Protein AF-A0ABD0RWX1-F1 (afdb_monomer)

Foldseek 3Di:
DVLVVLLVCLVCQLVVLLVVQPPPDPVVNVVVSVVSNVVSVVSVVVSVVVVVVVVVVVCVVPVVNVVVVVVVVVPDDPPPPD

pLDDT: mean 93.66, std 9.41, range [52.5, 98.62]

Radius of gyration: 22.27 Å; Cα contacts (8 Å, |Δi|>4): 29; chain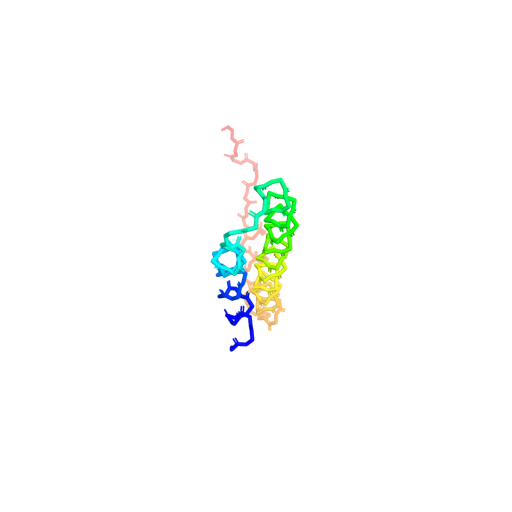s: 1; bounding box: 34×39×61 Å

Secondary structure (DSSP, 8-state):
-HHHHHHHHHHHHHHHHHHHTTTS-HHHHHHHHHHHHHHHHHHHHHHHHHHHHHHHHHHHT-HHHHHHHHHHHHT--GGG--

Organism: Cirrhinus mrigala (NCBI:txid683832)

Mean predicted aligned error: 5.65 Å

Solvent-accessible surface area (backbone atoms only — not comparable to full-atom values): 4715 Å² total; per-residue (Å²): 112,67,67,59,50,53,48,53,48,37,70,43,48,46,60,54,50,58,67,71,41,68,96,51,62,64,71,63,49,52,57,51,47,53,54,44,46,54,50,25,50,50,51,45,51,53,48,52,50,51,53,50,52,49,53,51,48,56,51,72,71,33,60,70,60,48,54,49,54,52,53,55,56,74,65,61,67,78,86,76,76,124

Structure (mmCIF, N/CA/C/O backbone):
data_AF-A0ABD0RWX1-F1
#
_entry.id   AF-A0ABD0RWX1-F1
#
loop_
_atom_site.group_PDB
_atom_site.id
_atom_site.type_symbol
_atom_site.label_atom_id
_atom_site.label_alt_id
_atom_site.label_comp_id
_atom_site.label_asym_id
_atom_site.label_entity_id
_atom_site.label_seq_id
_atom_site.pdbx_PDB_ins_code
_atom_site.Cartn_x
_atom_site.Cartn_y
_atom_site.Cartn_z
_atom_site.occupancy
_atom_site.B_iso_or_equiv
_atom_site.auth_seq_id
_atom_site.auth_comp_id
_atom_site.auth_asym_id
_atom_site.auth_atom_id
_atom_site.pdbx_PDB_model_num
ATOM 1 N N . ALA A 1 1 ? 0.182 -12.242 -5.549 1.00 84.06 1 ALA A N 1
ATOM 2 C CA . ALA A 1 1 ? -0.381 -12.665 -4.247 1.00 84.06 1 ALA A CA 1
ATOM 3 C C . ALA A 1 1 ? -0.150 -11.618 -3.149 1.00 84.06 1 ALA A C 1
ATOM 5 O O . ALA A 1 1 ? -1.117 -10.993 -2.731 1.00 84.06 1 ALA A O 1
ATOM 6 N N . LEU A 1 2 ? 1.099 -11.349 -2.737 1.00 92.25 2 LEU A N 1
ATOM 7 C CA . LEU A 1 2 ? 1.405 -10.448 -1.610 1.00 92.25 2 LEU A CA 1
ATOM 8 C C . LEU A 1 2 ? 0.911 -9.001 -1.798 1.00 92.25 2 LEU A C 1
ATOM 10 O O . LEU A 1 2 ? 0.230 -8.468 -0.931 1.00 92.25 2 LEU A O 1
ATOM 14 N N . THR A 1 3 ? 1.182 -8.380 -2.948 1.00 92.50 3 THR A N 1
ATOM 15 C CA . THR A 1 3 ? 0.764 -6.995 -3.231 1.00 92.50 3 THR A CA 1
ATOM 16 C C . THR A 1 3 ? -0.753 -6.806 -3.142 1.00 92.50 3 THR A C 1
ATOM 18 O O . THR A 1 3 ? -1.24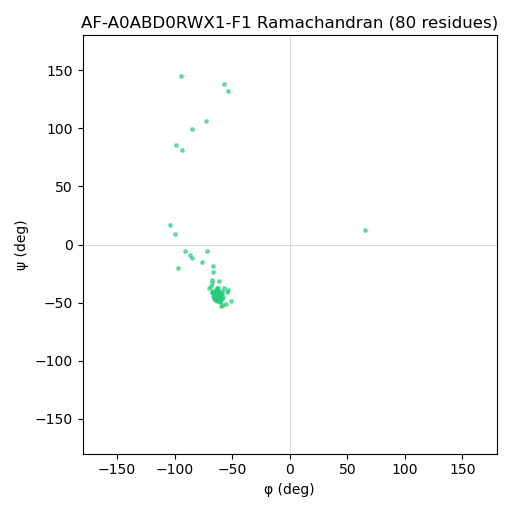1 -5.830 -2.574 1.00 92.50 3 THR A O 1
ATOM 21 N N . GLN A 1 4 ? -1.512 -7.783 -3.644 1.00 94.38 4 GLN A N 1
ATOM 22 C CA . GLN A 1 4 ? -2.970 -7.771 -3.558 1.00 94.38 4 GLN A CA 1
ATOM 23 C C . GLN A 1 4 ? -3.446 -7.934 -2.109 1.00 94.38 4 GLN A C 1
ATOM 25 O O . GLN A 1 4 ? -4.365 -7.234 -1.690 1.00 94.38 4 GLN A O 1
ATOM 30 N N . ALA A 1 5 ? -2.800 -8.808 -1.332 1.00 97.69 5 ALA A N 1
ATOM 31 C CA . ALA A 1 5 ? -3.104 -8.985 0.084 1.00 97.69 5 ALA A CA 1
ATOM 32 C C . ALA A 1 5 ? -2.874 -7.688 0.881 1.00 97.69 5 ALA A C 1
ATOM 34 O O . ALA A 1 5 ? -3.750 -7.280 1.639 1.00 97.69 5 ALA A O 1
ATOM 35 N N . ILE A 1 6 ? -1.760 -6.986 0.639 1.00 98.12 6 ILE A N 1
ATOM 36 C CA . ILE A 1 6 ? -1.459 -5.690 1.273 1.00 98.12 6 ILE A CA 1
ATOM 37 C C . ILE A 1 6 ? -2.518 -4.641 0.909 1.00 98.12 6 ILE A C 1
ATOM 39 O O . ILE A 1 6 ? -3.009 -3.924 1.783 1.00 98.12 6 ILE A O 1
ATOM 43 N N . ARG A 1 7 ? -2.918 -4.561 -0.368 1.00 97.62 7 ARG A N 1
ATOM 44 C CA . ARG A 1 7 ? -3.964 -3.625 -0.814 1.00 97.62 7 ARG A CA 1
ATOM 45 C C . ARG A 1 7 ? -5.317 -3.931 -0.159 1.00 97.62 7 ARG A C 1
ATOM 47 O O . ARG A 1 7 ? -5.993 -3.003 0.285 1.00 97.62 7 ARG A O 1
ATOM 54 N N . ASN A 1 8 ? -5.692 -5.207 -0.062 1.00 97.88 8 ASN A N 1
ATOM 55 C CA . ASN A 1 8 ? -6.936 -5.640 0.584 1.00 97.88 8 ASN A CA 1
ATOM 56 C C . ASN A 1 8 ? -6.929 -5.357 2.095 1.00 97.88 8 ASN A C 1
ATOM 58 O O . ASN A 1 8 ? -7.918 -4.846 2.626 1.00 97.88 8 ASN A O 1
ATOM 62 N N . PHE A 1 9 ? -5.805 -5.619 2.767 1.00 98.62 9 PHE A N 1
ATOM 63 C CA . PHE A 1 9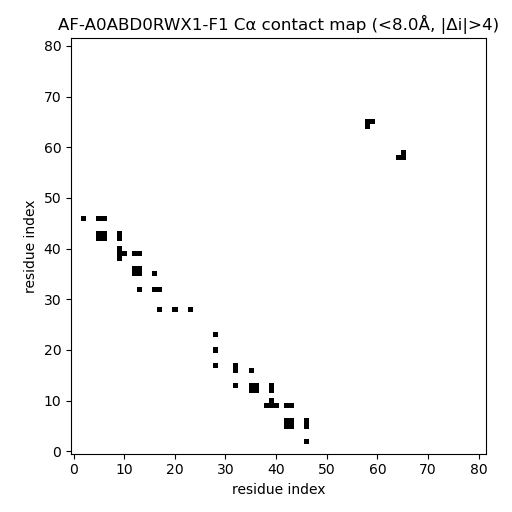 ? -5.594 -5.261 4.170 1.00 98.62 9 PHE A CA 1
ATOM 64 C C . PHE A 1 9 ? -5.764 -3.751 4.375 1.00 98.62 9 PHE A C 1
ATOM 66 O O . PHE A 1 9 ? -6.595 -3.321 5.169 1.00 98.62 9 PHE A O 1
ATOM 73 N N . ALA A 1 10 ? -5.062 -2.934 3.584 1.00 98.44 10 ALA A N 1
ATOM 74 C CA . ALA A 1 10 ? -5.139 -1.481 3.689 1.00 98.44 10 ALA A CA 1
ATOM 75 C C . ALA A 1 10 ? -6.553 -0.943 3.419 1.00 98.44 10 ALA A C 1
ATOM 77 O O . ALA A 1 10 ? -6.932 0.083 3.972 1.00 98.44 10 ALA A O 1
ATOM 78 N N . LYS A 1 11 ? -7.350 -1.595 2.562 1.00 98.12 11 LYS A N 1
ATOM 79 C CA . LYS A 1 11 ? -8.758 -1.226 2.323 1.00 98.12 11 LYS A CA 1
ATOM 80 C C . LYS A 1 11 ? -9.650 -1.502 3.539 1.00 98.12 11 LYS A C 1
ATOM 82 O O . LYS A 1 11 ? -10.570 -0.734 3.785 1.00 98.12 11 LYS A O 1
ATOM 87 N N . SER A 1 12 ? -9.375 -2.575 4.274 1.00 98.38 12 SER A N 1
ATOM 88 C CA . SER A 1 12 ? -10.263 -3.079 5.329 1.00 98.38 12 SER A CA 1
ATOM 89 C C . SER A 1 12 ? -9.875 -2.613 6.735 1.00 98.38 12 SER A C 1
ATOM 91 O O . SER A 1 12 ? -10.721 -2.620 7.624 1.00 98.38 12 SER A O 1
ATOM 93 N N . LEU A 1 13 ? -8.620 -2.188 6.926 1.00 98.62 13 LEU A N 1
ATOM 94 C CA . LEU A 1 13 ? -8.027 -1.856 8.224 1.00 98.62 13 LEU A CA 1
ATOM 95 C C . LEU A 1 13 ? -8.868 -0.883 9.057 1.00 98.62 13 LEU A C 1
ATOM 97 O O . LEU A 1 13 ? -9.101 -1.132 10.235 1.00 98.62 13 LEU A O 1
ATOM 101 N N . GLU A 1 14 ? -9.316 0.213 8.452 1.00 97.88 14 GLU A N 1
ATOM 102 C CA . GLU A 1 14 ? -10.086 1.239 9.158 1.00 97.88 14 GLU A CA 1
ATOM 103 C C . GLU A 1 14 ? -11.420 0.684 9.662 1.00 97.88 14 GLU A C 1
ATOM 105 O O . GLU A 1 14 ? -11.727 0.796 10.842 1.00 97.88 14 GLU A O 1
ATOM 110 N N . ASN A 1 15 ? -12.162 -0.016 8.799 1.00 97.62 15 ASN A N 1
ATOM 111 C CA . ASN A 1 15 ? -13.429 -0.642 9.164 1.00 97.62 15 ASN A CA 1
ATOM 112 C C . ASN A 1 15 ? -13.254 -1.699 10.266 1.00 97.62 15 ASN A C 1
ATOM 114 O O . ASN A 1 15 ? -14.043 -1.752 11.204 1.00 97.62 15 ASN A O 1
ATOM 118 N N . TRP A 1 16 ? -12.212 -2.532 10.184 1.00 98.50 16 TRP A N 1
ATOM 119 C CA . TRP A 1 16 ? -11.912 -3.499 11.243 1.00 98.50 16 TRP A CA 1
ATOM 120 C C . TRP A 1 16 ? -11.621 -2.818 12.576 1.00 98.50 16 TRP A C 1
ATOM 122 O O . TRP A 1 16 ? -12.128 -3.263 13.603 1.00 98.50 16 TRP A O 1
ATOM 132 N N . LEU A 1 17 ? -10.847 -1.732 12.561 1.00 98.44 17 LEU A N 1
ATOM 133 C CA . LEU A 1 17 ? -10.531 -0.981 13.767 1.00 98.44 17 LEU A CA 1
ATOM 134 C C . LEU A 1 17 ? -11.774 -0.316 14.363 1.00 98.44 17 LEU A C 1
ATOM 136 O O . LEU A 1 17 ? -11.997 -0.442 15.561 1.00 98.44 17 LEU A O 1
ATOM 140 N N . THR A 1 18 ? -12.605 0.331 13.544 1.00 97.12 18 THR A N 1
ATOM 141 C CA . THR A 1 18 ? -13.860 0.947 13.999 1.00 97.12 18 THR A CA 1
ATOM 142 C C . THR A 1 18 ? -14.779 -0.088 14.650 1.00 97.12 18 THR A C 1
ATOM 144 O O . THR A 1 18 ? -15.274 0.140 15.751 1.00 97.12 18 THR A O 1
ATOM 147 N N . ASN A 1 19 ? -14.933 -1.266 14.036 1.00 97.88 19 ASN A N 1
ATOM 148 C CA . ASN A 1 19 ? -15.760 -2.346 14.588 1.00 97.88 19 ASN A CA 1
ATOM 149 C C . ASN A 1 19 ? -15.180 -2.957 15.873 1.00 97.88 19 ASN A C 1
ATOM 151 O O . ASN A 1 19 ? -15.930 -3.404 16.734 1.00 97.88 19 ASN A O 1
ATOM 155 N N . ALA A 1 20 ? -13.855 -2.973 16.030 1.00 98.00 20 ALA A N 1
ATOM 156 C CA . ALA A 1 20 ? -13.204 -3.462 17.246 1.00 98.00 20 ALA A CA 1
ATOM 157 C C . ALA A 1 20 ? -13.290 -2.473 18.425 1.00 98.00 20 ALA A C 1
ATOM 159 O O . ALA A 1 20 ? -13.019 -2.849 19.561 1.00 98.00 20 ALA A O 1
ATOM 160 N N . MET A 1 21 ? -13.647 -1.215 18.160 1.00 97.75 21 MET A N 1
ATOM 161 C CA . MET A 1 21 ? -13.648 -0.120 19.134 1.00 97.75 21 MET A CA 1
ATOM 162 C C . MET A 1 21 ? -15.060 0.252 19.617 1.00 97.75 21 MET A C 1
ATOM 164 O O . MET A 1 21 ? -15.261 1.321 20.193 1.00 97.75 21 MET A O 1
ATOM 168 N N . ILE A 1 22 ? -16.050 -0.618 19.398 1.00 96.75 22 ILE A N 1
ATOM 169 C CA . ILE A 1 22 ? -17.413 -0.432 19.912 1.00 96.75 22 ILE A CA 1
ATOM 170 C C . ILE A 1 22 ? -17.367 -0.287 21.443 1.00 96.75 22 ILE A C 1
ATOM 172 O O . ILE A 1 22 ? -16.642 -1.014 22.120 1.00 96.75 22 ILE A O 1
ATOM 176 N N . ASN A 1 23 ? -18.156 0.645 21.987 1.00 97.56 23 ASN A N 1
ATOM 177 C CA . ASN A 1 23 ? -18.199 1.010 23.413 1.00 97.56 23 ASN A CA 1
ATOM 178 C C . ASN A 1 23 ? -16.913 1.647 23.973 1.00 97.56 23 ASN A C 1
ATOM 180 O O . ASN A 1 23 ? -16.779 1.787 25.189 1.00 97.56 23 ASN A O 1
ATOM 184 N N . ILE A 1 24 ? -15.971 2.054 23.119 1.00 98.19 24 ILE A N 1
ATOM 185 C CA . ILE A 1 24 ? -14.785 2.814 23.532 1.00 98.19 24 ILE A CA 1
ATOM 186 C C . ILE A 1 24 ? -15.057 4.320 23.371 1.00 98.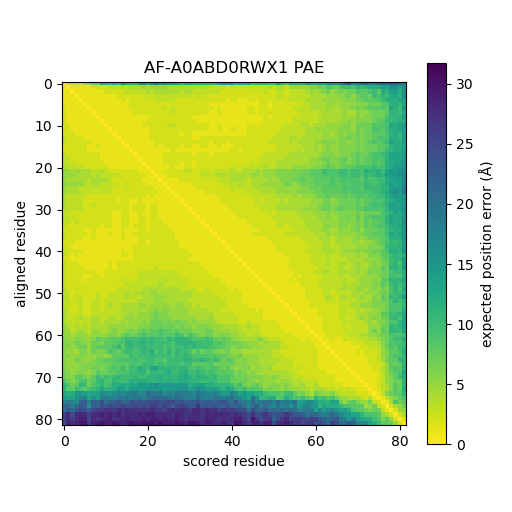19 24 ILE A C 1
ATOM 188 O O . ILE A 1 24 ? -15.739 4.705 22.420 1.00 98.19 24 ILE A O 1
ATOM 192 N N . PRO A 1 25 ? -14.529 5.196 24.254 1.00 98.25 25 PRO A N 1
ATOM 193 C CA . PRO A 1 25 ? -14.713 6.640 24.130 1.00 98.25 25 PRO A CA 1
ATOM 194 C C . PRO A 1 25 ? -14.307 7.179 22.754 1.00 98.25 25 PRO A C 1
ATOM 196 O O . PRO A 1 25 ? -13.208 6.892 22.269 1.00 98.25 25 PRO A O 1
ATOM 199 N N . GLU A 1 26 ? -15.173 8.004 22.158 1.00 96.19 26 GLU A N 1
ATOM 200 C CA . GLU A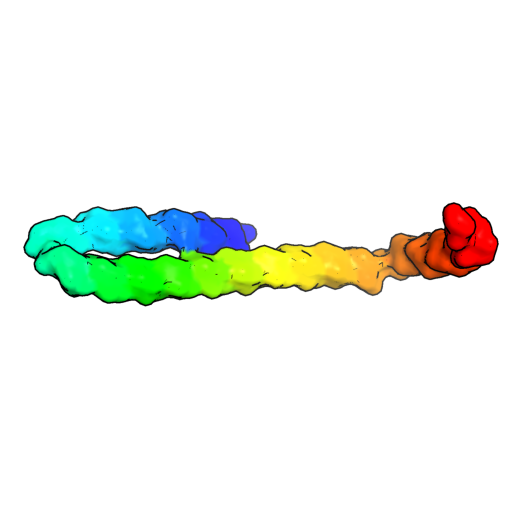 1 26 ? -15.048 8.488 20.774 1.00 96.19 26 GLU A CA 1
ATOM 201 C C . GLU A 1 26 ? -13.698 9.141 20.481 1.00 96.19 26 GLU A C 1
ATOM 203 O O . GLU A 1 26 ? -13.106 8.905 19.429 1.00 96.19 26 GLU A O 1
ATOM 208 N N . GLU A 1 27 ? -13.161 9.905 21.431 1.00 97.44 27 GLU A N 1
ATOM 209 C CA . GLU A 1 27 ? -11.877 10.581 21.257 1.00 97.44 27 GLU A CA 1
ATOM 210 C C . GLU A 1 27 ? -10.717 9.590 21.071 1.00 97.44 27 GLU A C 1
ATOM 212 O O . GLU A 1 27 ? -9.831 9.791 20.235 1.00 97.44 27 GLU A O 1
ATOM 217 N N . MET A 1 28 ? -10.750 8.458 21.782 1.00 97.31 28 MET A N 1
ATOM 218 C CA . MET A 1 28 ? -9.760 7.398 21.600 1.00 97.31 28 MET A CA 1
ATOM 219 C C . MET A 1 28 ? -9.940 6.690 20.249 1.00 97.31 28 MET A C 1
ATOM 221 O O . MET A 1 28 ? -8.942 6.350 19.603 1.00 97.31 28 MET A O 1
ATOM 225 N N . VAL A 1 29 ? -11.187 6.485 19.807 1.00 98.25 29 VAL A N 1
ATOM 226 C CA . VAL A 1 29 ? -11.489 5.933 18.475 1.00 98.25 29 VAL A CA 1
ATOM 227 C C . VAL A 1 29 ? -10.925 6.843 17.389 1.00 98.25 29 VAL A C 1
ATOM 229 O O . VAL A 1 29 ? -10.184 6.378 16.524 1.00 98.25 29 VAL A O 1
ATOM 232 N N . ARG A 1 30 ? -11.197 8.149 17.482 1.00 97.69 30 ARG A N 1
ATOM 233 C CA . ARG A 1 30 ? -10.779 9.167 16.513 1.00 97.69 30 ARG A CA 1
ATOM 234 C C . ARG A 1 30 ? -9.270 9.153 16.285 1.00 97.69 30 ARG A C 1
ATOM 236 O O . ARG A 1 30 ? -8.827 9.049 15.143 1.00 97.69 30 ARG A O 1
ATOM 243 N N . ILE A 1 31 ? -8.475 9.203 17.356 1.00 98.25 31 ILE A N 1
ATOM 244 C CA . ILE A 1 31 ? -7.006 9.213 17.255 1.00 98.25 31 ILE A CA 1
ATOM 245 C C . ILE A 1 31 ? -6.498 7.934 16.574 1.00 98.25 31 ILE A C 1
ATOM 247 O O . ILE A 1 31 ? -5.673 7.995 15.661 1.00 98.25 31 ILE A O 1
ATOM 251 N N . LYS A 1 32 ? -7.015 6.765 16.974 1.00 98.25 32 LYS A N 1
ATOM 252 C CA . LYS A 1 32 ? -6.585 5.477 16.409 1.00 98.25 32 LYS A CA 1
ATOM 253 C C . LYS A 1 32 ? -6.983 5.326 14.938 1.00 98.25 32 LYS A C 1
ATOM 255 O O . LYS A 1 32 ? -6.169 4.846 14.148 1.00 98.25 32 LYS A O 1
ATOM 260 N N . VAL A 1 33 ? -8.183 5.770 14.559 1.00 97.88 33 VAL A N 1
ATOM 261 C CA . VAL A 1 33 ? -8.659 5.771 13.165 1.00 97.88 33 VAL A CA 1
ATOM 262 C C . VAL A 1 33 ? -7.781 6.663 12.286 1.00 97.88 33 VAL A C 1
ATOM 264 O O . VAL A 1 33 ? -7.378 6.228 11.210 1.00 97.88 33 VAL A O 1
ATOM 267 N N . VAL A 1 34 ? -7.384 7.851 12.758 1.00 98.25 34 VAL A N 1
ATOM 268 C CA . VAL A 1 34 ? -6.453 8.728 12.022 1.00 98.25 34 VAL A CA 1
ATOM 269 C C . VAL A 1 34 ? -5.114 8.029 11.763 1.00 98.25 34 VAL A C 1
ATOM 271 O O . VAL A 1 34 ? -4.631 8.015 10.627 1.00 98.25 34 VAL A O 1
ATOM 274 N N . CYS A 1 35 ? -4.528 7.390 12.781 1.00 98.31 35 CYS A N 1
ATOM 275 C CA . CYS A 1 35 ? -3.277 6.642 12.619 1.00 98.31 35 CYS A CA 1
ATOM 276 C C . CYS A 1 35 ? -3.424 5.469 11.634 1.00 98.31 35 CYS A C 1
ATOM 278 O O . CYS A 1 35 ? -2.572 5.278 10.762 1.00 98.31 35 CYS A O 1
ATOM 280 N N . ALA A 1 36 ? -4.509 4.698 11.742 1.00 98.44 36 ALA A N 1
ATOM 281 C CA . ALA A 1 36 ? -4.794 3.582 10.842 1.00 98.44 36 ALA A CA 1
ATOM 282 C C . ALA A 1 36 ? -5.015 4.045 9.395 1.00 98.44 36 ALA A C 1
ATOM 284 O O . ALA A 1 36 ? -4.506 3.414 8.466 1.00 98.44 36 ALA A O 1
ATOM 285 N N . GLY A 1 37 ? -5.700 5.175 9.203 1.00 98.38 37 GLY A N 1
ATOM 286 C CA . GLY A 1 37 ? -5.897 5.814 7.906 1.00 98.38 37 GLY A CA 1
ATOM 287 C C . GLY A 1 37 ? -4.571 6.215 7.257 1.00 98.38 37 GLY A C 1
ATOM 288 O O . GLY A 1 37 ? -4.310 5.845 6.111 1.00 98.38 37 GLY A O 1
ATOM 289 N N . ALA A 1 38 ? -3.685 6.886 8.000 1.00 98.50 38 ALA A N 1
ATOM 290 C CA . ALA A 1 38 ? -2.355 7.269 7.510 1.00 98.50 38 ALA A CA 1
ATOM 291 C C . ALA A 1 38 ? -1.492 6.047 7.136 1.00 98.50 38 ALA A C 1
ATOM 293 O O . ALA A 1 38 ? -0.826 6.026 6.091 1.00 98.50 38 ALA A O 1
ATOM 294 N N . PHE A 1 39 ? -1.541 4.988 7.949 1.00 98.62 39 PHE A N 1
ATOM 295 C CA . PHE A 1 39 ? -0.849 3.735 7.652 1.00 98.62 39 PHE A CA 1
ATOM 296 C C . PHE A 1 39 ? -1.410 3.056 6.393 1.00 98.62 39 PHE A C 1
ATOM 298 O O . PHE A 1 39 ? -0.653 2.716 5.479 1.00 98.62 39 PHE A O 1
ATOM 305 N N . ALA A 1 40 ? -2.736 2.935 6.284 1.00 98.62 40 ALA A N 1
ATOM 306 C CA . ALA A 1 40 ? -3.405 2.380 5.110 1.00 98.62 40 ALA A CA 1
ATOM 307 C C . ALA A 1 40 ? -3.074 3.162 3.829 1.00 98.62 40 ALA A C 1
ATOM 309 O O . ALA A 1 40 ? -2.796 2.560 2.788 1.00 98.62 40 ALA A O 1
ATOM 310 N N . GLN A 1 41 ? -3.061 4.496 3.893 1.00 98.38 41 GLN A N 1
ATOM 311 C CA . GLN A 1 41 ? -2.654 5.345 2.772 1.00 98.38 41 GLN A CA 1
ATOM 312 C C . GLN A 1 41 ? -1.202 5.082 2.360 1.00 98.38 41 GLN A C 1
ATOM 314 O O . GLN A 1 41 ? -0.920 4.921 1.170 1.00 98.38 41 GLN A O 1
ATOM 319 N N . THR A 1 42 ? -0.293 4.952 3.328 1.00 98.56 42 THR A N 1
ATOM 320 C CA . THR A 1 42 ? 1.119 4.640 3.065 1.00 98.56 42 THR A CA 1
ATOM 321 C C . THR A 1 42 ? 1.278 3.290 2.363 1.00 98.56 42 THR A C 1
ATOM 323 O O . THR A 1 42 ? 1.986 3.197 1.357 1.00 98.56 42 THR A O 1
ATOM 326 N N . LEU A 1 43 ? 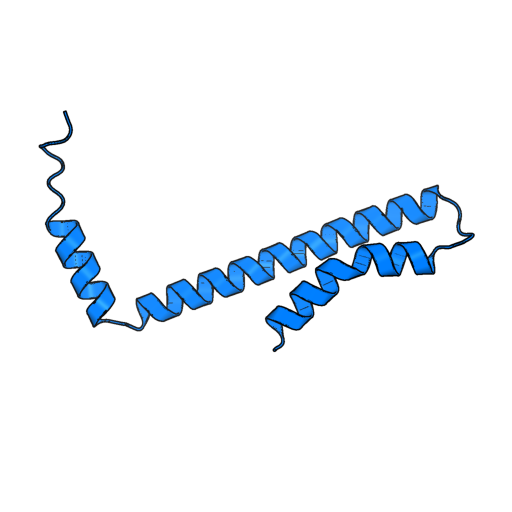0.560 2.258 2.819 1.00 98.56 43 LEU A N 1
ATOM 327 C CA . LEU A 1 43 ? 0.554 0.940 2.175 1.00 98.56 43 LEU A CA 1
ATOM 328 C C . LEU A 1 43 ? 0.028 0.996 0.737 1.00 98.56 43 LEU A C 1
ATOM 330 O O . LEU A 1 43 ? 0.629 0.402 -0.164 1.00 98.56 43 LEU A O 1
ATOM 334 N N . ARG A 1 44 ? -1.071 1.727 0.498 1.00 97.88 44 ARG A N 1
ATOM 335 C CA . ARG A 1 44 ? -1.632 1.917 -0.851 1.00 97.88 44 ARG A CA 1
ATOM 336 C C . ARG A 1 44 ? -0.631 2.624 -1.763 1.00 97.88 44 ARG A C 1
ATOM 338 O O . ARG A 1 44 ? -0.427 2.165 -2.887 1.00 97.88 44 ARG A O 1
ATOM 345 N N . ARG A 1 45 ? 0.038 3.672 -1.269 1.00 98.00 45 ARG A N 1
ATOM 346 C CA . ARG A 1 45 ? 1.070 4.410 -2.012 1.00 98.00 45 ARG A CA 1
ATOM 347 C C . ARG A 1 45 ? 2.225 3.499 -2.415 1.00 98.00 45 ARG A C 1
ATOM 349 O O . ARG A 1 45 ? 2.543 3.425 -3.599 1.00 98.00 45 ARG A O 1
ATOM 356 N N . TYR A 1 46 ? 2.816 2.766 -1.470 1.00 97.69 46 TYR A N 1
ATOM 357 C CA . TYR A 1 46 ? 3.942 1.880 -1.783 1.00 97.69 46 TYR A CA 1
ATOM 358 C C . TYR A 1 46 ? 3.554 0.693 -2.658 1.00 97.69 46 TYR A C 1
ATOM 360 O O . TYR A 1 46 ? 4.333 0.294 -3.518 1.00 97.69 46 TYR A O 1
ATOM 368 N N . THR A 1 47 ? 2.336 0.176 -2.517 1.00 97.88 47 THR A N 1
ATOM 369 C CA . THR A 1 47 ? 1.804 -0.849 -3.422 1.00 97.88 47 THR A CA 1
ATOM 370 C C . THR A 1 47 ? 1.696 -0.322 -4.856 1.00 97.88 47 THR A C 1
ATOM 372 O O . THR A 1 47 ? 2.167 -0.977 -5.785 1.00 97.88 47 THR A O 1
ATOM 375 N N . SER A 1 48 ? 1.129 0.872 -5.053 1.00 96.44 48 SER A N 1
ATOM 376 C CA . SER A 1 48 ? 1.039 1.499 -6.379 1.00 96.44 48 SER A CA 1
ATOM 377 C C . SER A 1 48 ? 2.417 1.815 -6.970 1.00 96.44 48 SER A C 1
ATOM 379 O O . SER A 1 48 ? 2.643 1.550 -8.148 1.00 96.44 48 SER A O 1
ATOM 381 N N . LEU A 1 49 ? 3.363 2.300 -6.156 1.00 97.19 49 LEU A N 1
ATOM 382 C CA . LEU A 1 49 ? 4.750 2.520 -6.588 1.00 97.19 49 LEU A CA 1
ATOM 383 C C . LEU A 1 49 ? 5.445 1.215 -6.990 1.00 97.19 49 LEU A C 1
ATOM 385 O O . LEU A 1 49 ? 6.166 1.195 -7.982 1.00 97.19 49 LEU A O 1
ATOM 389 N N . ASN A 1 50 ? 5.192 0.113 -6.280 1.00 95.94 50 ASN A N 1
ATOM 390 C CA . ASN A 1 50 ? 5.718 -1.199 -6.659 1.00 95.94 50 ASN A CA 1
ATOM 391 C C . ASN A 1 50 ? 5.196 -1.649 -8.029 1.00 95.94 50 ASN A C 1
ATOM 393 O O . ASN A 1 50 ? 5.967 -2.148 -8.844 1.00 95.94 50 ASN A O 1
ATOM 397 N N . HIS A 1 51 ? 3.906 -1.444 -8.309 1.00 94.31 51 HIS A N 1
ATOM 398 C CA . HIS A 1 51 ? 3.347 -1.735 -9.630 1.00 94.31 51 HIS A CA 1
ATOM 399 C C . HIS A 1 51 ? 3.971 -0.868 -10.726 1.00 94.31 51 HIS A C 1
ATOM 401 O O . HIS A 1 51 ? 4.319 -1.391 -11.782 1.00 94.31 51 HIS A O 1
ATOM 407 N N . LEU A 1 52 ? 4.169 0.427 -10.465 1.00 96.00 52 LEU A N 1
ATOM 408 C CA . LEU A 1 52 ? 4.849 1.319 -11.404 1.00 96.00 52 LEU A CA 1
ATOM 409 C C . LEU A 1 52 ? 6.288 0.859 -11.671 1.00 96.00 52 LEU A C 1
ATOM 411 O O . LEU A 1 52 ? 6.702 0.780 -12.823 1.00 96.00 52 LEU A O 1
ATOM 415 N N . ALA A 1 53 ? 7.031 0.495 -10.626 1.00 96.25 53 ALA A N 1
ATOM 416 C CA . ALA A 1 53 ? 8.392 -0.013 -10.755 1.00 96.25 53 ALA A CA 1
ATOM 417 C C . ALA A 1 53 ? 8.450 -1.326 -11.554 1.00 96.25 53 ALA A C 1
ATOM 419 O O . ALA A 1 53 ? 9.368 -1.520 -12.346 1.00 96.25 53 ALA A O 1
ATOM 420 N N . GLN A 1 54 ? 7.468 -2.217 -11.382 1.00 94.69 54 GLN A N 1
ATOM 421 C CA . GLN A 1 54 ? 7.358 -3.446 -12.174 1.00 94.69 54 GLN A CA 1
ATOM 422 C C . GLN A 1 54 ? 7.057 -3.151 -13.645 1.00 94.69 54 GLN A C 1
ATOM 424 O O . GLN A 1 54 ? 7.711 -3.724 -14.512 1.00 94.69 54 GLN A O 1
ATOM 429 N N . ALA A 1 55 ? 6.123 -2.238 -13.924 1.00 93.75 55 ALA A N 1
ATOM 430 C CA . ALA A 1 55 ? 5.813 -1.814 -15.287 1.00 93.75 55 ALA A CA 1
ATOM 431 C C . ALA A 1 55 ? 7.040 -1.185 -15.965 1.00 93.75 55 ALA A C 1
ATOM 433 O O . ALA A 1 55 ? 7.410 -1.587 -17.066 1.00 93.75 55 ALA A O 1
ATOM 434 N N . ALA A 1 56 ? 7.727 -0.272 -15.272 1.00 95.62 56 ALA A N 1
ATOM 435 C CA . ALA A 1 56 ? 8.962 0.336 -15.756 1.00 95.62 56 ALA A CA 1
ATOM 436 C C . ALA A 1 56 ? 10.043 -0.720 -16.016 1.00 95.62 56 ALA A C 1
ATOM 438 O O . ALA A 1 56 ? 10.657 -0.726 -17.078 1.00 95.62 56 ALA A O 1
ATOM 439 N N . ARG A 1 57 ? 10.244 -1.660 -15.083 1.00 96.00 57 ARG A N 1
ATOM 440 C CA . ARG A 1 57 ? 11.212 -2.748 -15.253 1.00 96.00 57 ARG A CA 1
ATOM 441 C C . ARG A 1 57 ? 10.887 -3.618 -16.468 1.00 96.00 57 ARG A C 1
ATOM 443 O O . ARG A 1 57 ? 11.804 -3.944 -17.210 1.00 96.00 57 ARG A O 1
ATOM 450 N N . ALA A 1 58 ? 9.620 -3.965 -16.685 1.00 94.88 58 ALA A N 1
ATOM 451 C CA . ALA A 1 58 ? 9.206 -4.780 -17.826 1.00 94.88 58 ALA A CA 1
ATOM 452 C C . ALA A 1 58 ? 9.525 -4.098 -19.167 1.00 94.88 58 ALA A C 1
ATOM 454 O O . ALA A 1 58 ? 10.051 -4.746 -20.068 1.00 94.88 58 ALA A O 1
ATOM 455 N N . VAL A 1 59 ? 9.285 -2.786 -19.272 1.00 93.75 59 VAL A N 1
ATOM 456 C CA . VAL A 1 59 ? 9.662 -2.000 -20.460 1.00 93.75 59 VAL A CA 1
ATOM 457 C C . VAL A 1 59 ? 11.183 -1.942 -20.610 1.00 93.75 59 VAL A C 1
ATOM 459 O O . VAL A 1 59 ? 11.704 -2.197 -21.690 1.00 93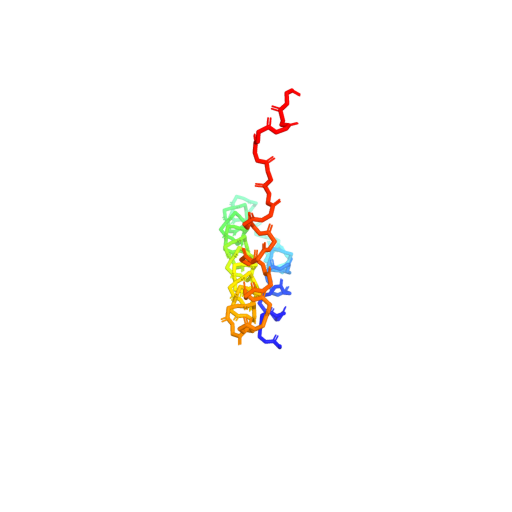.75 59 VAL A O 1
ATOM 462 N N . LEU A 1 60 ? 11.909 -1.669 -19.521 1.00 93.81 60 LEU A N 1
ATOM 463 C CA . LEU A 1 60 ? 13.370 -1.546 -19.540 1.00 93.81 60 LEU A CA 1
ATOM 464 C C . LEU A 1 60 ? 14.099 -2.863 -19.858 1.00 93.81 60 LEU A C 1
ATOM 466 O O . LEU A 1 60 ? 15.238 -2.845 -20.316 1.00 93.81 60 LEU A O 1
ATOM 470 N N . GLN A 1 61 ? 13.463 -4.008 -19.615 1.00 96.06 61 GLN A N 1
ATOM 471 C CA . GLN A 1 61 ? 13.993 -5.323 -19.981 1.00 96.06 61 GLN A CA 1
ATOM 472 C C . GLN A 1 61 ? 13.638 -5.732 -21.419 1.00 96.06 61 GLN A C 1
ATOM 474 O O . GLN A 1 61 ? 14.180 -6.716 -21.918 1.00 96.06 61 GLN A O 1
ATOM 479 N N . ASN A 1 62 ? 12.767 -4.983 -22.102 1.00 96.31 62 ASN A N 1
ATOM 480 C CA . ASN A 1 62 ? 12.390 -5.227 -23.488 1.00 96.31 62 ASN A CA 1
ATOM 481 C C . ASN A 1 62 ? 13.172 -4.299 -24.431 1.00 96.31 62 ASN A C 1
ATOM 483 O O . ASN A 1 62 ? 12.699 -3.230 -24.821 1.00 96.31 62 ASN A O 1
ATOM 487 N N . THR A 1 63 ? 14.378 -4.721 -24.820 1.00 95.50 63 THR A N 1
ATOM 488 C CA . THR A 1 63 ? 15.274 -3.929 -25.680 1.00 95.50 63 THR A CA 1
ATOM 489 C C . THR A 1 63 ? 14.608 -3.494 -26.986 1.00 95.50 63 THR A C 1
ATOM 491 O O . THR A 1 63 ? 14.760 -2.342 -27.375 1.00 95.50 63 THR A O 1
ATOM 494 N N . ALA A 1 64 ? 13.817 -4.361 -27.629 1.00 96.06 64 ALA A N 1
ATOM 495 C CA . ALA A 1 64 ? 13.119 -4.025 -28.873 1.00 96.06 64 ALA A CA 1
ATOM 496 C C . ALA A 1 64 ? 12.125 -2.867 -28.681 1.00 96.06 64 ALA A C 1
ATOM 498 O O . ALA A 1 64 ? 12.089 -1.940 -29.490 1.00 96.06 64 ALA A O 1
ATOM 499 N N . GLN A 1 65 ? 11.365 -2.887 -27.581 1.00 94.62 65 GLN A N 1
ATOM 500 C CA . GLN A 1 65 ? 10.440 -1.808 -27.238 1.00 94.62 65 GLN A CA 1
ATOM 501 C C . GLN A 1 65 ? 11.183 -0.493 -26.960 1.00 94.62 65 GLN A C 1
ATOM 503 O O . GLN A 1 65 ? 10.751 0.548 -27.448 1.00 94.62 65 GLN A O 1
ATOM 508 N N . ILE A 1 66 ? 12.318 -0.524 -26.250 1.00 95.12 66 ILE A N 1
ATOM 509 C CA . ILE A 1 66 ? 13.138 0.680 -26.011 1.00 95.12 66 ILE A CA 1
ATOM 510 C C . ILE A 1 66 ? 13.690 1.243 -27.321 1.00 95.12 66 ILE A C 1
ATOM 512 O O . ILE A 1 66 ? 13.615 2.449 -27.548 1.00 95.12 66 ILE A O 1
ATOM 516 N N . THR A 1 67 ? 14.243 0.393 -28.190 1.00 95.38 67 THR A N 1
ATOM 517 C CA . THR A 1 67 ? 14.796 0.831 -29.477 1.00 95.38 67 THR A CA 1
ATOM 518 C C . THR A 1 67 ? 13.718 1.459 -30.356 1.00 95.38 67 THR A C 1
ATOM 520 O O . THR A 1 67 ? 13.966 2.499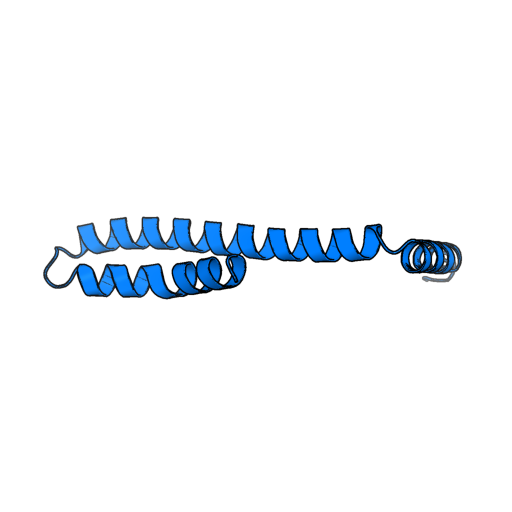 -30.965 1.00 95.38 67 THR A O 1
ATOM 523 N N . GLN A 1 68 ? 12.511 0.884 -30.376 1.00 94.38 68 GLN A N 1
ATOM 524 C CA . GLN A 1 68 ? 11.376 1.476 -31.082 1.00 94.38 68 GLN A CA 1
ATOM 525 C C . GLN A 1 68 ? 10.984 2.831 -30.481 1.00 94.38 68 GLN A C 1
ATOM 527 O O . GLN A 1 68 ? 10.913 3.808 -31.218 1.00 94.38 68 GLN A O 1
ATOM 532 N N . MET A 1 69 ? 10.833 2.923 -29.152 1.00 93.81 69 MET A N 1
ATOM 533 C CA . MET A 1 69 ? 10.521 4.187 -28.467 1.00 93.81 69 MET A CA 1
ATOM 534 C C . MET A 1 69 ? 11.562 5.281 -28.755 1.00 93.81 69 MET A C 1
ATOM 536 O O . MET A 1 69 ? 11.203 6.444 -28.920 1.00 93.81 69 MET A O 1
ATOM 540 N N . LEU A 1 70 ? 12.847 4.923 -28.841 1.00 93.56 70 LEU A N 1
ATOM 541 C CA . LEU A 1 70 ? 13.916 5.852 -29.211 1.00 93.56 70 LEU A CA 1
ATOM 542 C C . LEU A 1 70 ? 13.802 6.300 -30.676 1.00 93.56 70 LEU A C 1
ATOM 544 O O . LEU A 1 70 ? 14.002 7.475 -30.980 1.00 93.56 70 LEU A O 1
ATOM 548 N N . SER A 1 71 ? 13.477 5.378 -31.587 1.00 94.25 71 SER A N 1
ATOM 549 C CA . SER A 1 71 ? 13.237 5.710 -32.995 1.00 94.25 71 SER A CA 1
ATOM 550 C C . SER A 1 71 ? 12.052 6.660 -33.152 1.00 94.25 71 SER A C 1
ATOM 552 O O . SER A 1 71 ? 12.160 7.635 -33.893 1.00 94.25 71 SER A O 1
ATOM 554 N N . ASP A 1 72 ? 10.966 6.413 -32.420 1.00 91.69 72 ASP A N 1
ATOM 555 C CA . ASP A 1 72 ? 9.778 7.265 -32.412 1.00 91.69 72 ASP A CA 1
ATOM 556 C C . ASP A 1 72 ? 10.112 8.662 -31.879 1.00 91.69 72 ASP A C 1
ATOM 558 O O . ASP A 1 72 ? 9.733 9.653 -32.497 1.00 91.69 72 ASP A O 1
ATOM 562 N N . LEU A 1 73 ? 10.898 8.753 -30.798 1.00 90.31 73 LEU A N 1
ATOM 563 C CA . LEU A 1 73 ? 11.349 10.030 -30.238 1.00 90.31 73 LEU A CA 1
ATOM 564 C C . LEU A 1 73 ? 12.169 10.847 -31.248 1.00 90.31 73 LEU A C 1
ATOM 566 O O . LEU A 1 73 ? 11.946 12.045 -31.389 1.00 90.31 73 LEU A O 1
ATOM 570 N N . ASN A 1 74 ? 13.073 10.202 -31.989 1.00 87.88 74 ASN A N 1
ATOM 571 C CA . ASN A 1 74 ? 13.876 10.863 -33.025 1.00 87.88 74 ASN A CA 1
ATOM 572 C C . ASN A 1 74 ? 13.046 11.347 -34.227 1.00 87.88 74 ASN A C 1
ATOM 574 O O . ASN A 1 74 ? 13.523 12.172 -35.001 1.00 87.88 74 ASN A O 1
ATOM 578 N N . ARG A 1 75 ? 11.829 10.822 -34.410 1.00 86.50 75 ARG A N 1
ATOM 579 C CA . ARG A 1 75 ? 10.895 11.229 -35.471 1.00 86.50 75 ARG A CA 1
ATOM 580 C C . ARG A 1 75 ? 9.956 12.356 -35.041 1.00 86.50 75 ARG A C 1
ATOM 582 O O . ARG A 1 75 ? 9.191 12.836 -35.874 1.00 86.50 75 ARG A O 1
ATOM 589 N N . VAL A 1 76 ? 9.985 12.768 -33.771 1.00 85.25 76 VAL A N 1
ATOM 590 C CA . VAL A 1 76 ? 9.192 13.906 -33.298 1.00 85.25 76 VAL A CA 1
ATOM 591 C C . VAL A 1 76 ? 9.822 15.190 -33.828 1.00 85.25 76 VAL A C 1
ATOM 593 O O . VAL A 1 76 ? 10.872 15.626 -33.360 1.00 85.25 76 VAL A O 1
ATOM 596 N N . ASP A 1 77 ? 9.173 15.794 -34.819 1.00 75.94 77 ASP A N 1
ATOM 597 C CA . ASP A 1 77 ? 9.585 17.078 -35.371 1.00 75.94 77 ASP A CA 1
ATOM 598 C C . ASP A 1 77 ? 9.011 18.229 -34.531 1.00 75.94 77 ASP A C 1
ATOM 600 O O . ASP A 1 77 ? 7.844 18.609 -34.646 1.00 75.94 77 ASP A O 1
ATOM 604 N N . PHE A 1 78 ? 9.843 18.775 -33.646 1.00 70.50 78 PHE A N 1
ATOM 605 C CA . PHE A 1 78 ? 9.472 19.876 -32.752 1.00 70.50 78 PHE A CA 1
ATOM 606 C C . PHE A 1 78 ? 9.316 21.225 -33.474 1.00 70.50 78 PHE A C 1
ATOM 608 O O . PHE A 1 78 ? 8.905 22.200 -32.847 1.00 70.50 78 PHE A O 1
ATOM 615 N N . THR A 1 79 ? 9.627 21.304 -34.773 1.00 62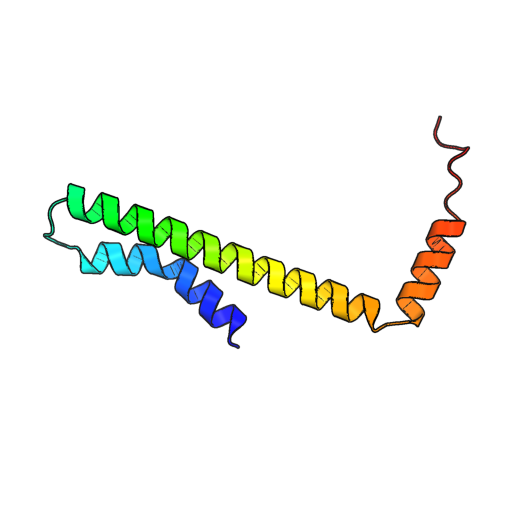.44 79 THR A N 1
ATOM 616 C CA . THR A 1 79 ? 9.552 22.557 -35.544 1.00 62.44 79 THR A CA 1
ATOM 617 C C . THR A 1 79 ? 8.159 22.869 -36.103 1.00 62.44 79 THR A C 1
ATOM 619 O O . THR A 1 79 ? 7.912 24.005 -36.500 1.00 62.44 79 THR A O 1
ATOM 622 N N . ASN A 1 80 ? 7.226 21.909 -36.067 1.00 58.34 80 ASN A N 1
ATOM 623 C CA . ASN A 1 80 ? 5.858 22.050 -36.589 1.00 58.34 80 ASN A CA 1
ATOM 624 C C . ASN A 1 80 ? 4.785 22.350 -35.523 1.00 58.34 80 ASN A C 1
ATOM 626 O O . ASN A 1 80 ? 3.593 22.327 -35.827 1.00 58.34 80 ASN A O 1
ATOM 630 N N . VAL A 1 81 ? 5.179 22.630 -34.278 1.00 57.38 81 VAL A N 1
ATOM 631 C CA . VAL A 1 81 ? 4.255 23.070 -33.220 1.00 57.38 81 VAL A CA 1
ATOM 632 C C . VAL A 1 81 ? 4.237 24.604 -33.204 1.00 57.38 81 VAL A C 1
ATOM 634 O O . VAL A 1 81 ? 4.977 25.222 -32.441 1.00 57.38 81 VAL A O 1
ATOM 637 N N . GLN A 1 82 ? 3.454 25.210 -34.104 1.00 52.50 82 GLN A N 1
ATOM 638 C CA . GLN A 1 82 ? 3.063 26.629 -34.032 1.00 52.50 82 GLN A CA 1
ATOM 639 C C . GLN A 1 82 ? 1.747 26.786 -33.273 1.00 52.50 82 GLN A C 1
ATOM 641 O O . GLN A 1 82 ? 0.847 25.941 -33.484 1.00 52.50 82 GLN A O 1
#

InterPro domains:
  IPR039779 RFX-like DNA-binding protein [PTHR12619] (1-82)
  IPR057321 RFX1-4/6/8-like, BCD domain [PF25340] (2-82)

Sequence (82 aa):
ALTQAIRNFAKSLENWLTNAMINIPEEMVRIKVVCAGAFAQTLRRYTSLNHLAQAARAVLQNTAQITQMLSDLNRVDFTNVQ